Protein AF-A0A6V7J457-F1 (afdb_monomer_lite)

InterPro domains:
  IPR015422 Pyridoxal phosphate-dependent transferase, small domain [G3DSA:3.90.1150.10] (1-49)
  IPR015424 Pyridoxal phosphate-dependent transferase [SSF53383] (1-43)

Foldseek 3Di:
DPDDWDADDDVRHPPDIGDDLDDPCVDPVNVVVVVVVVVVVVVVCVVPPDD

pLDDT: mean 92.77, std 8.89, range [51.38, 97.56]

St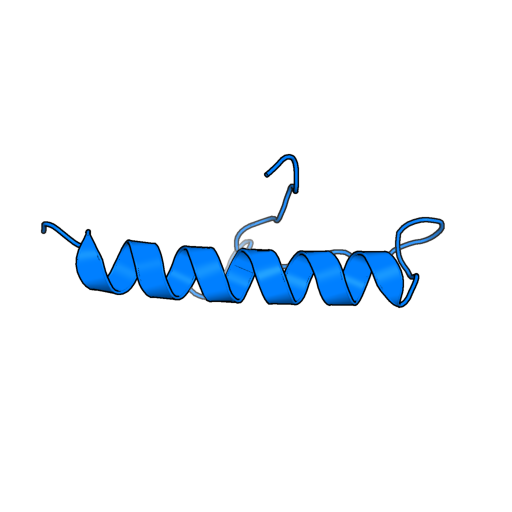ructure (mmCIF, N/CA/C/O backbone):
data_AF-A0A6V7J457-F1
#
_entry.id   AF-A0A6V7J457-F1
#
loop_
_atom_site.group_PDB
_atom_site.id
_atom_site.type_symbol
_atom_site.label_atom_id
_atom_site.label_alt_id
_atom_site.label_comp_id
_atom_site.label_asym_id
_atom_site.label_entity_id
_atom_site.label_seq_id
_atom_site.pdbx_PDB_ins_code
_atom_site.Cartn_x
_atom_site.Cartn_y
_atom_site.Cartn_z
_atom_site.occupancy
_atom_site.B_iso_or_equiv
_atom_site.auth_seq_id
_atom_site.auth_comp_id
_atom_site.auth_asym_id
_atom_site.auth_atom_id
_atom_site.pdbx_PDB_model_num
ATOM 1 N N . TYR A 1 1 ? 4.358 11.068 4.802 1.00 87.56 1 TYR A N 1
ATOM 2 C CA . TYR A 1 1 ? 5.009 10.284 3.730 1.00 87.56 1 TYR A CA 1
ATOM 3 C C . TYR A 1 1 ? 4.756 10.973 2.395 1.00 87.56 1 TYR A C 1
ATOM 5 O O . TYR A 1 1 ? 3.686 11.545 2.255 1.00 87.56 1 TYR A O 1
ATOM 13 N N . ASN A 1 2 ? 5.690 10.902 1.439 1.00 91.25 2 ASN A N 1
ATOM 14 C CA . ASN A 1 2 ? 5.520 11.446 0.079 1.00 91.25 2 ASN A CA 1
ATOM 15 C C . ASN A 1 2 ? 5.254 10.294 -0.905 1.00 91.25 2 ASN A C 1
ATOM 17 O O . ASN A 1 2 ? 6.122 9.936 -1.698 1.00 91.25 2 ASN A O 1
ATOM 21 N N . VAL A 1 3 ? 4.093 9.648 -0.772 1.00 94.44 3 VAL A N 1
ATOM 22 C CA . VAL A 1 3 ? 3.665 8.512 -1.605 1.00 94.44 3 VAL A CA 1
ATOM 23 C C . VAL A 1 3 ? 2.301 8.844 -2.193 1.00 94.44 3 VAL A C 1
ATOM 25 O O . VAL A 1 3 ? 1.385 9.179 -1.447 1.00 94.44 3 VAL A O 1
ATOM 28 N N . GLU A 1 4 ? 2.173 8.737 -3.512 1.00 94.25 4 GLU A N 1
ATOM 29 C CA . GLU A 1 4 ? 0.914 8.940 -4.226 1.00 94.25 4 GLU A CA 1
ATOM 30 C C . GLU A 1 4 ? 0.298 7.587 -4.605 1.00 94.25 4 GLU A C 1
ATOM 32 O O . GLU A 1 4 ? 0.984 6.697 -5.110 1.00 94.25 4 GLU A O 1
ATOM 37 N N . ILE A 1 5 ? -1.003 7.437 -4.352 1.00 94.69 5 ILE A N 1
ATOM 38 C CA . ILE A 1 5 ? -1.819 6.304 -4.799 1.00 94.69 5 ILE A CA 1
ATOM 39 C C . ILE A 1 5 ? -3.119 6.839 -5.391 1.00 94.69 5 ILE A C 1
ATOM 41 O O . ILE A 1 5 ? -3.583 7.917 -5.019 1.00 94.69 5 ILE A O 1
ATOM 45 N N . ALA A 1 6 ? -3.738 6.073 -6.282 1.00 95.94 6 ALA A N 1
ATOM 46 C CA . ALA A 1 6 ? -5.004 6.461 -6.885 1.00 95.94 6 ALA A CA 1
ATOM 47 C C . ALA A 1 6 ? -6.180 5.734 -6.222 1.00 95.94 6 ALA A C 1
ATOM 49 O O . ALA A 1 6 ? -6.061 4.594 -5.775 1.00 95.94 6 ALA A O 1
ATOM 50 N N . GLY A 1 7 ? -7.353 6.364 -6.217 1.00 96.00 7 GLY A N 1
ATOM 51 C CA . GLY A 1 7 ? -8.610 5.666 -5.952 1.00 96.00 7 GLY A CA 1
ATOM 52 C C . GLY A 1 7 ? -9.057 4.803 -7.139 1.00 96.00 7 GLY A C 1
ATOM 53 O O . GLY A 1 7 ? -8.433 4.778 -8.213 1.00 96.00 7 GLY A O 1
ATOM 54 N N . GLY A 1 8 ? -10.167 4.093 -6.952 1.00 96.19 8 GLY A N 1
ATOM 55 C CA . GLY A 1 8 ? -10.866 3.407 -8.033 1.00 96.19 8 GLY A CA 1
ATOM 56 C C . GLY A 1 8 ? -11.404 4.366 -9.101 1.00 96.19 8 GLY A C 1
ATOM 57 O O . GLY A 1 8 ? -11.602 5.553 -8.853 1.00 96.19 8 GLY A O 1
ATOM 58 N N . LEU A 1 9 ? -11.640 3.832 -10.298 1.00 96.56 9 LEU A N 1
ATOM 59 C CA . LEU A 1 9 ? -12.165 4.547 -11.465 1.00 96.56 9 LEU A CA 1
ATOM 60 C C . LEU A 1 9 ? -13.437 3.859 -11.987 1.00 96.56 9 LEU A C 1
ATOM 62 O O . LEU A 1 9 ? -13.573 2.633 -11.894 1.00 96.56 9 LEU A O 1
ATOM 66 N N . GLY A 1 10 ? -14.376 4.644 -12.522 1.00 96.38 10 GLY A N 1
ATOM 67 C CA . GLY A 1 10 ? -15.656 4.157 -13.043 1.00 96.38 10 GLY A CA 1
ATOM 68 C C . GLY A 1 10 ? -16.421 3.310 -12.011 1.00 96.38 10 GLY A C 1
ATOM 69 O O . GLY A 1 10 ? -16.695 3.801 -10.915 1.00 96.38 10 GLY A O 1
ATOM 70 N N . PRO A 1 11 ? -16.725 2.027 -12.288 1.00 97.00 11 PRO A N 1
ATOM 71 C CA . PRO A 1 11 ? -17.501 1.174 -11.377 1.00 97.00 11 PRO A CA 1
ATOM 72 C C . PRO A 1 11 ? -16.793 0.844 -10.047 1.00 97.00 11 PRO A C 1
ATOM 74 O O . PRO A 1 11 ? -17.417 0.293 -9.130 1.00 97.00 11 PRO A O 1
ATOM 77 N N . THR A 1 12 ? -15.498 1.163 -9.934 1.00 96.56 12 THR A N 1
ATOM 78 C CA . THR A 1 12 ? -14.661 0.876 -8.756 1.00 96.56 12 THR A CA 1
ATOM 79 C C . THR A 1 12 ? -14.422 2.088 -7.846 1.00 96.56 12 THR A C 1
ATOM 81 O O . THR A 1 12 ? -13.754 1.949 -6.820 1.00 96.56 12 THR A O 1
ATOM 84 N N . ILE A 1 13 ? -14.967 3.266 -8.181 1.00 97.19 13 ILE A N 1
ATOM 85 C CA . ILE A 1 13 ? -14.863 4.477 -7.347 1.00 97.19 13 ILE A CA 1
ATOM 86 C C . ILE A 1 13 ? -15.365 4.176 -5.927 1.00 97.19 13 ILE A C 1
ATOM 88 O O . ILE A 1 13 ? -16.409 3.554 -5.745 1.00 97.19 13 ILE A O 1
ATOM 92 N N . GLY A 1 14 ? -14.583 4.581 -4.922 1.00 95.00 14 GLY A N 1
ATOM 93 C CA . GLY A 1 14 ? -14.894 4.383 -3.501 1.00 95.00 14 GLY A CA 1
ATOM 94 C C . GLY A 1 14 ? -14.740 2.949 -2.981 1.00 95.00 14 GLY A C 1
ATOM 95 O O . GLY A 1 14 ? -14.928 2.727 -1.791 1.00 95.00 14 GLY A O 1
ATOM 96 N N . LYS A 1 15 ? -14.391 1.978 -3.836 1.00 96.19 15 LYS A N 1
ATOM 97 C CA . LYS A 1 15 ? -14.296 0.557 -3.452 1.00 96.19 15 LYS A CA 1
ATOM 98 C C . LYS A 1 15 ? -12.865 0.053 -3.323 1.00 96.19 15 LYS A C 1
ATOM 100 O O . LYS A 1 15 ? -12.618 -0.884 -2.573 1.00 96.19 15 LYS A O 1
ATOM 105 N N . VAL A 1 16 ? -11.937 0.630 -4.086 1.00 95.94 16 VAL A N 1
ATOM 106 C CA . VAL A 1 16 ? -10.553 0.146 -4.167 1.00 95.94 16 VAL A CA 1
ATOM 107 C C . VAL A 1 16 ? -9.546 1.288 -4.164 1.00 95.94 16 VAL A C 1
ATOM 109 O O . VAL A 1 16 ? -9.839 2.400 -4.612 1.00 95.94 16 VAL A O 1
ATOM 112 N N . PHE A 1 17 ? -8.333 0.962 -3.727 1.00 96.19 17 PHE A N 1
ATOM 113 C CA . PHE A 1 17 ? -7.128 1.746 -3.973 1.00 96.19 17 PHE A CA 1
ATOM 114 C C . PHE A 1 17 ? -6.298 1.074 -5.066 1.00 96.19 17 PHE A C 1
ATOM 116 O O . PHE A 1 17 ? -6.261 -0.152 -5.169 1.00 96.19 17 PHE A O 1
ATOM 123 N N . ARG A 1 18 ? 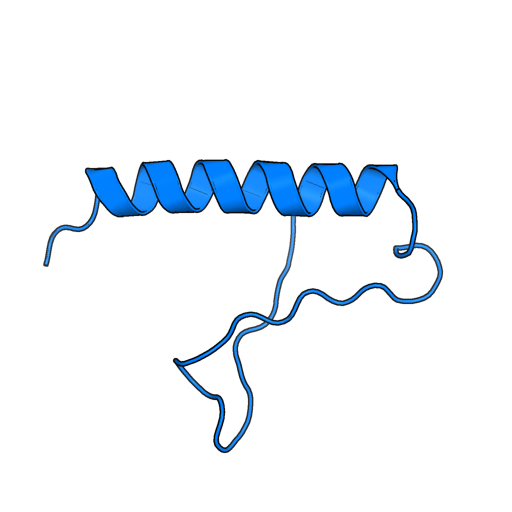-5.622 1.876 -5.883 1.00 95.56 18 ARG A N 1
ATOM 124 C CA . ARG A 1 18 ? -4.738 1.428 -6.956 1.00 95.56 18 ARG A CA 1
ATOM 125 C C . ARG A 1 18 ? -3.324 1.909 -6.672 1.00 95.56 18 ARG A C 1
ATOM 127 O O . ARG A 1 18 ? -3.078 3.108 -6.548 1.00 95.56 18 ARG A O 1
ATOM 134 N N . ILE A 1 19 ? -2.403 0.954 -6.603 1.00 95.44 19 ILE A N 1
ATOM 135 C CA . ILE A 1 19 ? -0.974 1.188 -6.399 1.00 95.44 19 ILE A CA 1
ATOM 136 C C . ILE A 1 19 ? -0.271 0.814 -7.702 1.00 95.44 19 ILE A C 1
ATOM 138 O O . ILE A 1 19 ? -0.283 -0.346 -8.109 1.00 95.44 19 ILE A O 1
ATOM 142 N N . GLY A 1 20 ? 0.286 1.811 -8.389 1.00 94.81 20 GLY A N 1
ATOM 143 C CA . GLY A 1 20 ? 0.953 1.614 -9.674 1.00 94.81 20 GLY A CA 1
ATOM 144 C C . GLY A 1 20 ? 2.400 1.162 -9.499 1.00 94.81 20 GLY A C 1
ATOM 145 O O . GLY A 1 20 ? 3.232 1.930 -9.024 1.00 94.81 20 GLY A O 1
ATOM 146 N N . LEU A 1 21 ? 2.716 -0.058 -9.935 1.00 95.12 21 LEU A N 1
ATOM 147 C CA . LEU A 1 21 ? 4.085 -0.572 -10.020 1.00 95.12 21 LEU A CA 1
ATOM 148 C C . LEU A 1 21 ? 4.514 -0.595 -11.487 1.00 95.12 21 LEU A C 1
ATOM 150 O O . LEU A 1 21 ? 4.290 -1.570 -12.197 1.00 95.12 21 LEU A O 1
ATOM 154 N N . MET A 1 22 ? 5.077 0.516 -11.960 1.00 94.25 22 MET A N 1
ATOM 155 C CA . MET A 1 22 ? 5.440 0.700 -13.368 1.00 94.25 22 MET A CA 1
ATOM 156 C C . MET A 1 22 ? 6.866 1.241 -13.490 1.00 94.25 22 MET A C 1
ATOM 158 O O . MET A 1 22 ? 7.243 2.175 -12.778 1.00 94.25 22 MET A O 1
ATOM 162 N N . GLY A 1 23 ? 7.652 0.671 -14.407 1.00 96.00 23 GLY A N 1
ATOM 163 C CA . GLY 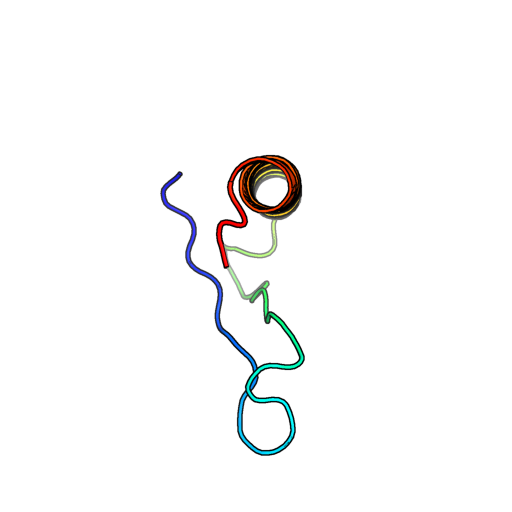A 1 23 ? 9.018 1.114 -14.700 1.00 96.00 23 GLY A CA 1
ATOM 164 C C . GLY A 1 23 ? 9.897 1.196 -13.450 1.00 96.00 23 GLY A C 1
ATOM 165 O O . GLY A 1 23 ? 9.961 0.259 -12.660 1.00 96.00 23 GLY A O 1
ATOM 166 N N . ILE A 1 24 ? 10.533 2.350 -13.244 1.00 93.06 24 ILE A N 1
ATOM 167 C CA . ILE A 1 24 ? 11.455 2.612 -12.124 1.00 93.06 24 ILE A CA 1
ATOM 168 C C . ILE A 1 24 ? 10.828 2.461 -10.726 1.00 93.06 24 ILE A C 1
ATOM 170 O O . ILE A 1 24 ? 11.555 2.347 -9.743 1.00 93.06 24 ILE A O 1
ATOM 174 N N . ASN A 1 25 ? 9.495 2.457 -10.620 1.00 89.94 25 ASN A N 1
ATOM 175 C CA . ASN A 1 25 ? 8.793 2.276 -9.348 1.00 89.94 25 ASN A CA 1
ATOM 176 C C . ASN A 1 25 ? 8.529 0.801 -9.009 1.00 89.94 25 ASN A C 1
ATOM 178 O O . ASN A 1 25 ? 8.150 0.503 -7.878 1.00 89.94 25 ASN A O 1
ATOM 182 N N . ALA A 1 26 ? 8.733 -0.124 -9.950 1.00 95.19 26 ALA A N 1
ATOM 183 C CA . ALA A 1 26 ? 8.525 -1.556 -9.747 1.00 95.19 26 ALA A CA 1
ATOM 184 C C . ALA A 1 26 ? 9.741 -2.223 -9.072 1.00 95.19 26 ALA A C 1
ATOM 186 O O . ALA A 1 26 ? 10.306 -3.185 -9.589 1.00 95.19 26 ALA A O 1
ATOM 187 N N . THR A 1 27 ? 10.163 -1.697 -7.920 1.00 96.94 27 THR A N 1
ATOM 188 C CA . THR A 1 27 ? 11.268 -2.250 -7.125 1.00 96.94 27 THR A CA 1
ATOM 189 C C . THR A 1 27 ? 10.779 -2.721 -5.754 1.00 96.94 27 THR A C 1
ATOM 191 O O . THR A 1 27 ? 9.860 -2.110 -5.197 1.00 96.94 27 THR A O 1
ATOM 194 N N . PRO A 1 28 ? 11.392 -3.767 -5.162 1.00 97.25 28 PRO A N 1
ATOM 195 C CA . PRO A 1 28 ? 10.997 -4.273 -3.845 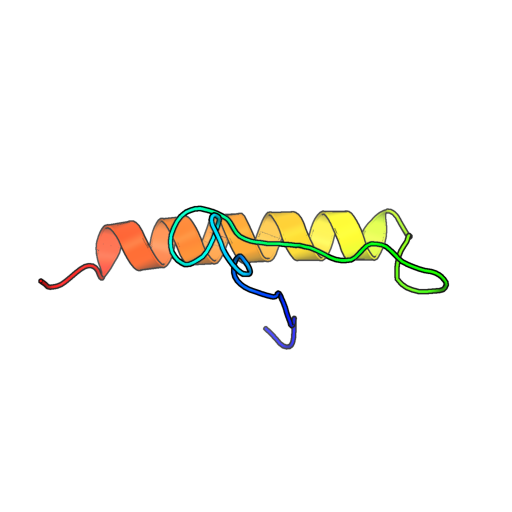1.00 97.25 28 PRO A CA 1
ATOM 196 C C . PRO A 1 28 ? 10.948 -3.182 -2.772 1.00 97.25 28 PRO A C 1
ATOM 198 O O . PRO A 1 28 ? 9.975 -3.070 -2.038 1.00 97.25 28 PRO A O 1
ATOM 201 N N . GLN A 1 29 ? 11.929 -2.278 -2.766 1.00 96.94 29 GLN A N 1
ATOM 202 C CA . GLN A 1 29 ? 12.028 -1.207 -1.774 1.00 96.94 29 GLN A CA 1
ATOM 203 C C . GLN A 1 29 ? 10.850 -0.223 -1.849 1.00 96.94 29 GLN A C 1
ATOM 205 O O . GLN A 1 29 ? 10.397 0.292 -0.826 1.00 96.94 29 GLN A O 1
ATOM 210 N N . LYS A 1 30 ? 10.345 0.066 -3.058 1.00 95.69 30 LYS A N 1
ATOM 211 C CA . LYS A 1 30 ? 9.177 0.940 -3.250 1.00 95.69 30 LYS A CA 1
ATOM 212 C C . LYS A 1 30 ? 7.882 0.238 -2.845 1.00 95.69 30 LYS A C 1
ATOM 214 O O . LYS A 1 30 ? 7.001 0.887 -2.284 1.00 95.69 30 LYS A O 1
ATOM 219 N N . ILE A 1 31 ? 7.794 -1.071 -3.075 1.00 95.50 31 ILE A N 1
ATOM 220 C CA . ILE A 1 31 ? 6.662 -1.901 -2.647 1.00 95.50 31 ILE A CA 1
ATOM 221 C C . ILE A 1 31 ? 6.607 -1.968 -1.118 1.00 95.50 31 ILE A C 1
ATOM 223 O O . ILE A 1 31 ? 5.563 -1.676 -0.536 1.00 95.50 31 ILE A O 1
ATOM 227 N N . ASP A 1 32 ? 7.735 -2.252 -0.466 1.00 97.25 32 ASP A N 1
ATOM 228 C CA . ASP A 1 32 ? 7.837 -2.302 0.995 1.00 97.25 32 ASP A CA 1
ATOM 229 C C . ASP A 1 32 ? 7.436 -0.965 1.628 1.00 97.25 32 ASP A C 1
ATOM 231 O O . ASP A 1 32 ? 6.677 -0.924 2.601 1.00 97.25 32 ASP A O 1
ATOM 235 N N . LEU A 1 33 ? 7.885 0.149 1.035 1.00 96.25 33 LEU A N 1
ATOM 236 C CA . LEU A 1 33 ? 7.471 1.483 1.454 1.00 96.25 33 LEU A CA 1
ATOM 237 C C . LEU A 1 33 ? 5.955 1.674 1.306 1.00 96.25 33 LEU A C 1
ATOM 239 O O . LEU A 1 33 ? 5.313 2.130 2.250 1.00 96.25 33 LEU A O 1
ATOM 243 N N . ALA A 1 34 ? 5.373 1.324 0.156 1.00 95.81 34 ALA A N 1
ATOM 244 C CA . ALA A 1 34 ? 3.939 1.481 -0.086 1.00 95.81 34 ALA A CA 1
ATOM 245 C C . ALA A 1 34 ? 3.090 0.670 0.910 1.00 95.81 34 ALA A C 1
ATOM 247 O O . ALA A 1 34 ? 2.126 1.198 1.468 1.00 95.81 34 ALA A O 1
ATOM 248 N N . LEU A 1 35 ? 3.478 -0.578 1.191 1.00 96.31 35 LEU A N 1
ATOM 249 C CA . LEU A 1 35 ? 2.794 -1.443 2.156 1.00 96.31 35 LEU A CA 1
ATOM 250 C C . LEU A 1 35 ? 2.910 -0.913 3.588 1.00 96.31 35 LEU A C 1
ATOM 252 O O . LEU A 1 35 ? 1.914 -0.883 4.314 1.00 96.31 35 LEU A O 1
ATOM 256 N N . LYS A 1 36 ? 4.099 -0.444 3.985 1.00 97.56 36 LYS A N 1
ATOM 257 C CA . LYS A 1 36 ? 4.311 0.170 5.301 1.00 97.56 36 LYS A CA 1
ATOM 258 C C . LYS A 1 36 ? 3.420 1.397 5.489 1.00 97.56 36 LYS A C 1
ATOM 260 O O . LYS A 1 36 ? 2.710 1.489 6.489 1.00 97.56 36 LYS A O 1
ATOM 265 N N . VAL A 1 37 ? 3.427 2.311 4.516 1.00 96.88 37 VAL A N 1
ATOM 266 C CA . VAL A 1 37 ? 2.614 3.534 4.558 1.00 96.88 37 VAL A CA 1
ATOM 267 C C . VAL A 1 37 ? 1.130 3.196 4.644 1.00 96.88 37 VAL A C 1
ATOM 269 O O . VAL A 1 37 ? 0.432 3.756 5.486 1.00 96.88 37 VAL A O 1
ATOM 272 N N . LEU A 1 38 ? 0.650 2.247 3.834 1.00 96.00 38 LEU A N 1
ATOM 273 C CA . LEU A 1 38 ? -0.749 1.828 3.870 1.00 96.00 38 LEU A CA 1
ATOM 274 C C . LEU A 1 38 ? -1.134 1.254 5.242 1.00 96.00 38 LEU A C 1
ATOM 276 O O . LEU A 1 38 ? -2.180 1.611 5.783 1.00 96.00 38 LEU A O 1
ATOM 280 N N . GLY A 1 39 ? -0.280 0.415 5.833 1.00 96.06 39 GLY A N 1
ATOM 281 C CA . GLY A 1 39 ? -0.495 -0.137 7.171 1.00 96.06 39 GLY A CA 1
ATOM 282 C C . GLY A 1 39 ? -0.583 0.940 8.256 1.00 96.06 39 GLY A C 1
ATOM 283 O O . GLY A 1 39 ? -1.479 0.889 9.103 1.00 96.06 39 GLY A O 1
ATOM 284 N N . ASP A 1 40 ? 0.301 1.936 8.218 1.00 96.31 40 ASP A N 1
ATOM 285 C CA . ASP A 1 40 ? 0.282 3.061 9.159 1.00 96.31 40 ASP A CA 1
ATOM 286 C C . ASP A 1 40 ? -0.975 3.926 8.980 1.00 96.31 40 ASP A C 1
ATOM 288 O O . ASP A 1 40 ? -1.640 4.266 9.961 1.00 96.31 40 ASP A O 1
ATOM 292 N N . CYS A 1 41 ? -1.360 4.215 7.733 1.00 93.94 41 CYS A N 1
ATOM 293 C CA . CYS A 1 41 ? -2.584 4.949 7.416 1.00 93.94 41 CYS A CA 1
ATOM 294 C C . CYS A 1 41 ? -3.841 4.216 7.902 1.00 93.94 41 CYS A C 1
ATOM 296 O O . CYS A 1 41 ? -4.727 4.856 8.460 1.00 93.94 41 CYS A O 1
ATOM 298 N N . LEU A 1 42 ? -3.921 2.888 7.752 1.00 93.94 42 LEU A N 1
ATOM 299 C CA . LEU A 1 42 ? -5.054 2.098 8.250 1.00 93.94 42 LEU A CA 1
ATOM 300 C C . LEU A 1 42 ? -5.151 2.131 9.781 1.00 93.94 42 LEU A C 1
ATOM 302 O O . LEU A 1 42 ? -6.246 2.284 10.325 1.00 93.94 42 LEU A O 1
ATOM 306 N N . LYS A 1 43 ? -4.020 2.034 10.492 1.00 95.56 43 LYS A N 1
ATOM 307 C CA . LYS A 1 43 ? -3.985 2.172 11.960 1.00 95.56 43 LYS A CA 1
ATOM 308 C C . LYS A 1 43 ? -4.436 3.565 12.402 1.00 95.56 43 LYS A C 1
ATOM 310 O O . LYS A 1 43 ? -5.226 3.690 13.341 1.00 95.56 43 LYS A O 1
ATOM 315 N N . PHE A 1 44 ? -3.960 4.601 11.714 1.00 94.50 44 PHE A N 1
ATOM 316 C CA . PHE A 1 44 ? -4.359 5.979 11.979 1.00 94.50 44 PHE A CA 1
ATOM 317 C C . PHE A 1 44 ? -5.856 6.185 11.721 1.00 94.50 44 PHE A C 1
ATOM 319 O O . PHE A 1 44 ? -6.573 6.630 12.612 1.00 94.50 44 PHE A O 1
ATOM 326 N N . ALA A 1 45 ? -6.357 5.773 10.555 1.00 91.88 45 ALA A N 1
ATOM 327 C CA . ALA A 1 45 ? -7.768 5.887 10.195 1.00 91.88 45 ALA A CA 1
ATOM 328 C C . ALA A 1 45 ? -8.673 5.150 11.191 1.00 91.88 45 ALA A C 1
ATOM 330 O O . ALA A 1 45 ? -9.686 5.693 11.611 1.00 91.88 45 ALA A O 1
ATOM 331 N N . LYS A 1 46 ? -8.283 3.955 11.653 1.00 90.88 46 LYS A N 1
ATOM 332 C CA . LYS A 1 46 ? -9.048 3.206 12.662 1.00 90.88 46 LYS A CA 1
ATOM 333 C C . LYS A 1 46 ? -9.190 3.963 13.987 1.00 90.88 46 LYS A C 1
ATOM 335 O O . LYS A 1 46 ? -10.215 3.848 14.647 1.00 90.88 46 LYS A O 1
ATOM 340 N N . THR A 1 47 ? -8.163 4.706 14.387 1.00 91.12 47 THR A N 1
ATOM 341 C CA . THR A 1 47 ? -8.134 5.442 15.664 1.00 91.12 47 THR A CA 1
ATOM 342 C C . THR A 1 47 ? -8.691 6.861 15.555 1.00 91.12 47 THR A C 1
ATOM 344 O O . THR A 1 47 ? -9.104 7.426 16.562 1.00 91.12 47 THR A O 1
ATOM 347 N N . HIS A 1 48 ? -8.741 7.419 14.344 1.00 84.19 48 HIS A N 1
ATOM 348 C CA . HIS A 1 48 ? -9.147 8.801 14.072 1.00 84.19 48 HIS A CA 1
ATOM 349 C C . HIS A 1 48 ? -10.377 8.905 13.161 1.00 84.19 48 HIS A C 1
ATOM 351 O O . HIS A 1 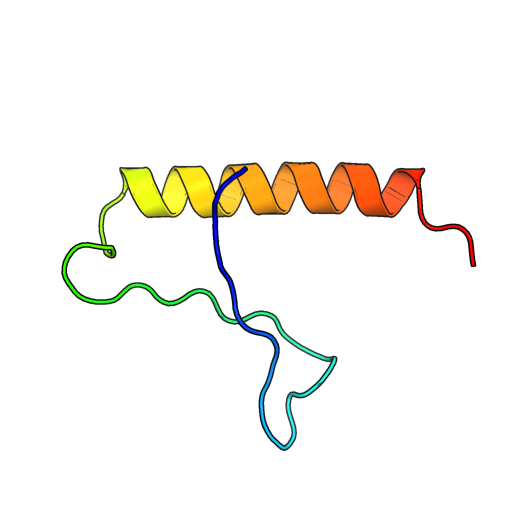48 ? -10.702 9.990 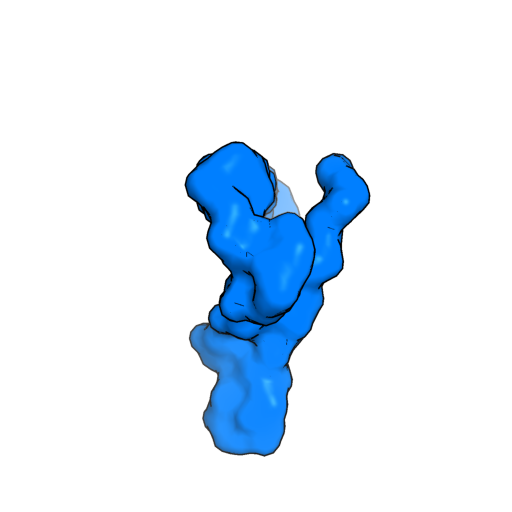12.684 1.00 84.19 48 HIS A O 1
ATOM 357 N N . SER A 1 49 ? -11.089 7.797 12.939 1.00 66.69 49 SER A N 1
ATOM 358 C CA . SER A 1 49 ? -12.387 7.776 12.263 1.00 66.69 49 SER A CA 1
ATOM 359 C C . SER A 1 49 ? -13.448 8.398 13.173 1.00 66.69 49 SER A C 1
ATOM 361 O O . SER A 1 49 ? -14.257 7.696 13.777 1.00 66.69 49 SER A O 1
ATOM 363 N N . LYS A 1 50 ? -13.443 9.728 13.287 1.00 59.53 50 LYS A N 1
ATOM 364 C CA . LYS A 1 50 ? -14.634 10.480 13.680 1.00 59.53 50 LYS A CA 1
ATOM 365 C C . LYS A 1 50 ? -15.538 10.578 12.453 1.00 59.53 50 LYS A C 1
ATOM 367 O O . LYS A 1 50 ? -15.241 11.337 11.533 1.00 59.53 50 LYS A O 1
ATOM 372 N N . LEU A 1 51 ? -16.581 9.751 12.446 1.00 51.38 51 LEU A N 1
ATOM 373 C CA . LEU A 1 51 ? -17.865 10.133 11.861 1.00 51.38 51 LEU A CA 1
ATOM 374 C C . LEU A 1 51 ? -18.539 11.116 12.823 1.00 51.38 51 LEU A C 1
ATOM 376 O O . LEU A 1 51 ? -18.431 10.877 14.050 1.00 51.38 51 LEU A O 1
#

Organism: NCBI:txid1563983

Radius of gyration: 12.78 Å; chains: 1; bounding box: 30×16×30 Å

Secondary structure (DSSP, 8-state):
-----EE--GGGTTT-EE----GGG-SHHHHHHHHHHHHHHHHHHHHH---

Sequence (51 aa):
YNVEIAGGLGPTIGKVFRIGLMGINATPQKIDLALKVLGDCLKFAKTHSKL